Protein AF-B6U6N9-F1 (afdb_monomer_lite)

Foldseek 3Di:
DDQDDDPPCVVVVVVVVVVVLCVDPVSVVVPVPVVPPDPDDPDD

pLDDT: mean 82.52, std 14.78, range [38.47, 95.62]

Organism: Zea mays (NCBI:txid4577)

Secondary structure (DSSP, 8-state):
-----STT-HHHHHHHHHHHHTTSHHHHHHHTTTTSS-SSSS--

Structure (mmCIF, N/CA/C/O backbone):
data_AF-B6U6N9-F1
#
_entry.id   AF-B6U6N9-F1
#
loop_
_atom_site.group_PDB
_atom_site.id
_atom_site.type_symbol
_atom_site.label_atom_id
_atom_site.label_alt_id
_atom_site.label_comp_id
_atom_site.label_asym_id
_atom_site.label_entity_id
_atom_site.label_seq_id
_atom_site.pdbx_PDB_ins_code
_atom_site.Cartn_x
_atom_site.Cartn_y
_atom_site.Cartn_z
_atom_site.occupancy
_atom_site.B_iso_or_equiv
_atom_site.auth_seq_id
_atom_site.auth_comp_id
_atom_site.auth_asym_id
_atom_site.auth_atom_id
_atom_site.pdbx_PDB_model_num
ATOM 1 N N . MET A 1 1 ? -3.858 -11.555 -13.507 1.00 57.50 1 MET A N 1
ATOM 2 C CA . MET A 1 1 ? -2.835 -11.039 -14.447 1.00 57.50 1 MET A CA 1
ATOM 3 C C . MET A 1 1 ? -2.852 -9.516 -14.379 1.00 57.50 1 MET A C 1
ATOM 5 O O . MET A 1 1 ? -3.937 -8.971 -14.464 1.00 57.50 1 MET A O 1
ATOM 9 N N . GLY A 1 2 ? -1.730 -8.830 -14.111 1.00 83.94 2 GLY A N 1
ATOM 10 C CA . GLY A 1 2 ? -1.733 -7.349 -14.021 1.00 83.94 2 GLY A CA 1
ATOM 11 C C . GLY A 1 2 ? -0.635 -6.687 -13.171 1.00 83.94 2 GLY A C 1
ATOM 12 O O . GLY A 1 2 ? -0.576 -5.463 -13.093 1.00 83.94 2 GLY A O 1
ATOM 13 N N . LYS A 1 3 ? 0.247 -7.457 -12.518 1.00 84.38 3 LYS A N 1
ATOM 14 C CA . LYS A 1 3 ? 1.372 -6.905 -11.739 1.00 84.38 3 LYS A CA 1
ATOM 15 C C . LYS A 1 3 ? 2.641 -6.878 -12.588 1.00 84.38 3 LYS A C 1
ATOM 17 O O . LYS A 1 3 ? 2.930 -7.835 -13.301 1.00 84.38 3 LYS A O 1
ATOM 22 N N . THR A 1 4 ? 3.401 -5.794 -12.487 1.00 89.75 4 THR A N 1
ATOM 23 C CA . THR A 1 4 ? 4.687 -5.618 -13.176 1.00 89.75 4 THR A CA 1
ATOM 24 C C . THR A 1 4 ? 5.733 -6.601 -12.652 1.00 89.75 4 THR A C 1
ATOM 26 O O . THR A 1 4 ? 5.842 -6.771 -11.439 1.00 89.75 4 THR A O 1
ATOM 29 N N . ARG A 1 5 ? 6.516 -7.211 -13.552 1.00 89.56 5 ARG A N 1
ATOM 30 C CA . ARG A 1 5 ? 7.521 -8.245 -13.228 1.00 89.56 5 ARG A CA 1
ATOM 31 C C . ARG A 1 5 ? 8.974 -7.829 -13.504 1.00 89.56 5 ARG A C 1
ATOM 33 O O . ARG A 1 5 ? 9.872 -8.640 -13.332 1.00 89.56 5 ARG A O 1
ATOM 40 N N . GLY A 1 6 ? 9.208 -6.591 -13.944 1.00 92.56 6 GLY A N 1
ATOM 41 C CA . GLY A 1 6 ? 10.558 -6.084 -14.210 1.00 92.56 6 GLY A CA 1
ATOM 42 C C . GLY A 1 6 ? 11.360 -5.847 -12.927 1.00 92.56 6 GLY A C 1
ATOM 43 O O . GLY A 1 6 ? 10.788 -5.468 -11.902 1.00 92.56 6 GLY A O 1
ATOM 44 N N . MET A 1 7 ? 12.684 -6.008 -13.001 1.00 90.44 7 MET A N 1
ATOM 45 C CA . MET A 1 7 ? 13.601 -5.876 -11.856 1.00 90.44 7 MET A CA 1
ATOM 46 C C . MET A 1 7 ? 13.510 -4.504 -11.156 1.00 90.44 7 MET A C 1
ATOM 48 O O . MET A 1 7 ? 13.604 -4.425 -9.936 1.00 90.44 7 MET A O 1
ATOM 52 N N . GLY A 1 8 ? 13.216 -3.425 -11.894 1.00 93.06 8 GLY A N 1
ATOM 53 C CA . GLY A 1 8 ? 13.046 -2.068 -11.347 1.00 93.06 8 GLY A CA 1
ATOM 54 C C . GLY A 1 8 ? 11.660 -1.747 -10.763 1.00 93.06 8 GLY A C 1
ATOM 55 O O . GLY A 1 8 ? 11.417 -0.625 -10.322 1.00 93.06 8 GLY A O 1
ATOM 56 N N . ALA A 1 9 ? 10.712 -2.691 -10.746 1.00 93.12 9 ALA A N 1
ATOM 57 C CA . ALA A 1 9 ? 9.315 -2.398 -10.403 1.00 93.12 9 ALA A CA 1
ATOM 58 C C . ALA A 1 9 ? 8.987 -2.448 -8.894 1.00 93.12 9 ALA A C 1
ATOM 60 O O . ALA A 1 9 ? 7.818 -2.336 -8.505 1.00 93.12 9 ALA A O 1
ATOM 61 N N . GLY A 1 10 ? 9.993 -2.594 -8.024 1.00 94.31 10 GLY A N 1
ATOM 62 C CA . GLY A 1 10 ? 9.807 -2.800 -6.582 1.00 94.31 10 GLY A CA 1
ATOM 63 C C . GLY A 1 10 ? 8.962 -1.720 -5.894 1.00 94.31 10 GLY A C 1
ATOM 64 O O . GLY A 1 10 ? 8.046 -2.039 -5.131 1.00 94.31 10 GLY A O 1
ATOM 65 N N . ARG A 1 11 ? 9.184 -0.436 -6.219 1.00 95.62 11 ARG A N 1
ATOM 66 C CA . ARG A 1 11 ? 8.405 0.686 -5.655 1.00 95.62 11 ARG A CA 1
ATOM 67 C C . ARG A 1 11 ? 6.914 0.564 -5.979 1.00 95.62 11 ARG A C 1
ATOM 69 O O . ARG A 1 11 ? 6.080 0.688 -5.083 1.00 95.62 11 ARG A O 1
ATOM 76 N N . LYS A 1 12 ? 6.581 0.262 -7.239 1.00 94.31 12 LYS A N 1
ATOM 77 C CA . LYS A 1 12 ? 5.196 0.079 -7.699 1.00 94.31 12 LYS A CA 1
ATOM 78 C C . LYS A 1 12 ? 4.523 -1.083 -6.970 1.00 94.31 12 LYS A C 1
ATOM 80 O O . LYS A 1 12 ? 3.394 -0.941 -6.503 1.00 94.31 12 LYS A O 1
ATOM 85 N N . LEU A 1 13 ? 5.229 -2.203 -6.808 1.00 95.19 13 LEU A N 1
ATOM 86 C CA . LEU A 1 13 ? 4.717 -3.376 -6.094 1.00 95.19 13 LEU A CA 1
ATOM 87 C C . LEU A 1 13 ? 4.456 -3.087 -4.608 1.00 95.19 13 LEU A C 1
ATOM 89 O O . LEU A 1 13 ? 3.426 -3.511 -4.078 1.00 95.19 13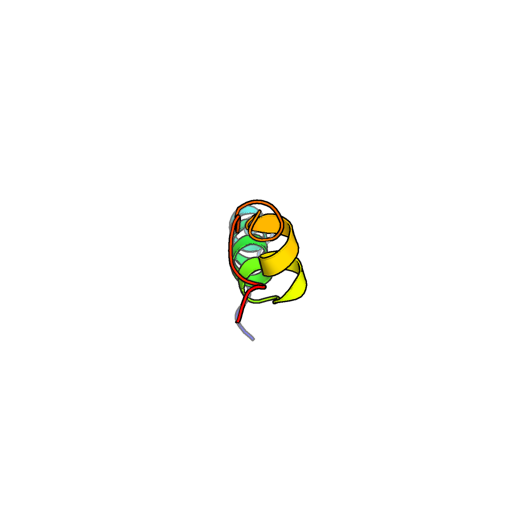 LEU A O 1
ATOM 93 N N . LYS A 1 14 ? 5.338 -2.324 -3.949 1.00 95.31 14 LYS A N 1
ATOM 94 C CA . LYS A 1 14 ? 5.173 -1.918 -2.545 1.00 95.31 14 LYS A CA 1
ATOM 95 C C . LYS A 1 14 ? 3.936 -1.038 -2.351 1.00 95.31 14 LYS A C 1
ATOM 97 O O . LYS A 1 14 ? 3.115 -1.333 -1.483 1.00 95.31 14 LYS A O 1
ATOM 102 N N . THR A 1 15 ? 3.766 -0.003 -3.176 1.00 95.06 15 THR A N 1
ATOM 103 C CA . THR A 1 15 ? 2.587 0.879 -3.114 1.00 95.06 15 THR A CA 1
ATOM 104 C C . THR A 1 15 ? 1.305 0.112 -3.419 1.00 95.06 15 THR A C 1
ATOM 106 O O . THR A 1 15 ? 0.339 0.205 -2.667 1.00 95.06 15 THR A O 1
ATOM 109 N N . HIS A 1 16 ? 1.316 -0.725 -4.459 1.00 94.62 16 HIS A N 1
ATOM 110 C CA . HIS A 1 16 ? 0.167 -1.557 -4.800 1.00 94.62 16 HIS A CA 1
ATOM 111 C C . HIS A 1 16 ? -0.236 -2.475 -3.637 1.00 94.62 16 HIS A C 1
ATOM 113 O O . HIS A 1 16 ? -1.415 -2.566 -3.304 1.00 94.62 16 HIS A O 1
ATOM 119 N N . ARG A 1 17 ? 0.732 -3.107 -2.955 1.00 95.00 17 ARG A N 1
ATOM 120 C CA . ARG A 1 17 ? 0.448 -3.932 -1.772 1.00 95.00 17 ARG A CA 1
ATOM 121 C C . ARG A 1 17 ? -0.173 -3.117 -0.639 1.00 95.00 17 ARG A C 1
ATOM 123 O O . ARG A 1 17 ? -1.105 -3.609 -0.014 1.00 95.00 17 ARG A O 1
ATOM 130 N N . ARG A 1 18 ? 0.333 -1.910 -0.368 1.00 94.62 18 ARG A N 1
ATOM 131 C CA . ARG A 1 18 ? -0.207 -1.033 0.682 1.00 94.62 18 ARG A CA 1
ATOM 132 C C . ARG A 1 18 ? -1.670 -0.686 0.415 1.00 94.62 18 ARG A C 1
ATOM 134 O O . ARG A 1 18 ? -2.482 -0.814 1.320 1.00 94.62 18 ARG A O 1
ATOM 141 N N . ASN A 1 19 ? -2.006 -0.330 -0.822 1.00 94.06 19 ASN A N 1
ATOM 142 C CA . ASN A 1 19 ? -3.379 0.009 -1.195 1.00 94.06 19 ASN A CA 1
ATOM 143 C C . ASN A 1 19 ? -4.309 -1.204 -1.059 1.00 94.06 19 ASN A C 1
ATOM 145 O O . ASN A 1 19 ? -5.375 -1.089 -0.467 1.00 94.06 19 ASN A O 1
ATOM 149 N N . GLN A 1 20 ? -3.866 -2.385 -1.506 1.00 94.12 20 GLN A N 1
ATOM 150 C CA . GLN A 1 20 ? -4.667 -3.608 -1.387 1.00 94.12 20 GLN A CA 1
ATOM 151 C C . GLN A 1 20 ? -4.896 -4.052 0.062 1.00 94.12 20 GLN A C 1
ATOM 153 O O . GLN A 1 20 ? -5.927 -4.655 0.340 1.00 94.12 20 GLN A O 1
ATOM 158 N N . ARG A 1 21 ? -3.984 -3.750 0.999 1.00 94.56 21 ARG A N 1
ATOM 159 C CA . ARG A 1 21 ? -4.199 -4.072 2.421 1.00 94.56 21 ARG A CA 1
ATOM 160 C C . ARG A 1 21 ? -5.414 -3.350 3.003 1.00 94.56 21 ARG A C 1
ATOM 162 O O . ARG A 1 21 ? -6.083 -3.917 3.848 1.00 94.56 21 ARG A O 1
ATOM 169 N N . TRP A 1 22 ? -5.750 -2.149 2.535 1.00 92.75 22 TRP A N 1
ATOM 170 C CA . TRP A 1 22 ? -6.917 -1.413 3.038 1.00 92.75 22 TRP A CA 1
ATOM 171 C C . TRP A 1 22 ? -8.268 -2.019 2.638 1.00 92.75 22 TRP A C 1
ATOM 173 O O . TRP A 1 22 ? -9.279 -1.694 3.258 1.00 92.75 22 TRP A O 1
ATOM 183 N N . ALA A 1 23 ? -8.296 -2.895 1.630 1.00 92.69 23 ALA A N 1
ATOM 184 C CA . ALA A 1 23 ? -9.491 -3.662 1.284 1.00 92.69 23 ALA A CA 1
ATOM 185 C C . ALA A 1 23 ? -9.759 -4.805 2.280 1.00 92.69 23 ALA A C 1
ATOM 187 O O . ALA A 1 23 ? -10.891 -5.274 2.392 1.00 92.69 23 ALA A O 1
ATOM 188 N N . ASP A 1 24 ? -8.735 -5.245 3.017 1.00 92.81 24 ASP A N 1
ATOM 189 C CA . ASP A 1 24 ? -8.877 -6.253 4.059 1.00 92.81 24 ASP A CA 1
ATOM 190 C C . ASP A 1 24 ? -9.585 -5.650 5.283 1.00 92.81 24 ASP A C 1
ATOM 192 O O . ASP A 1 24 ? -9.157 -4.637 5.845 1.00 92.81 24 ASP A O 1
ATOM 196 N N . LYS A 1 25 ? -10.689 -6.282 5.697 1.00 89.69 25 LYS A N 1
ATOM 197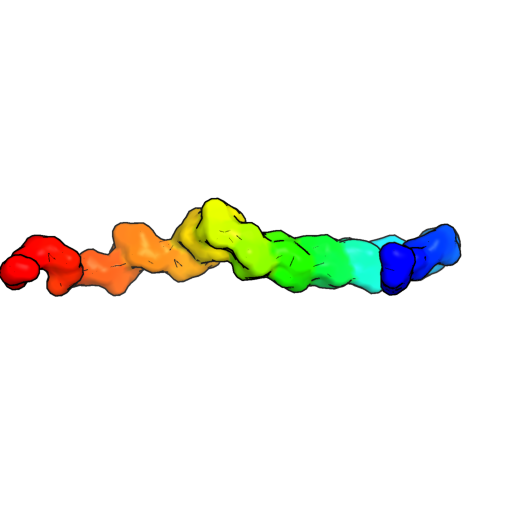 C CA . LYS A 1 25 ? -11.535 -5.812 6.802 1.00 89.69 25 LYS A CA 1
ATOM 198 C C . LYS A 1 25 ? -10.799 -5.821 8.143 1.00 89.69 25 LYS A C 1
ATOM 200 O O . LYS A 1 25 ? -10.968 -4.883 8.918 1.00 89.69 25 LYS A O 1
ATOM 205 N N . ALA A 1 26 ? -9.987 -6.840 8.417 1.00 89.56 26 ALA A N 1
ATOM 206 C CA . ALA A 1 26 ? -9.243 -6.962 9.667 1.00 89.56 26 ALA A CA 1
ATOM 207 C C . ALA A 1 26 ? -8.097 -5.944 9.724 1.00 89.56 26 ALA A C 1
ATOM 209 O O . ALA A 1 26 ? -7.906 -5.265 10.739 1.00 89.56 26 ALA A O 1
ATOM 210 N N . TYR A 1 27 ? -7.388 -5.761 8.605 1.00 91.19 27 TYR A N 1
ATOM 211 C CA . TYR A 1 27 ? -6.367 -4.722 8.481 1.00 91.19 27 TYR A CA 1
ATOM 212 C C . TYR A 1 27 ? -6.977 -3.329 8.668 1.00 91.19 27 TYR A C 1
ATOM 214 O O . TYR A 1 27 ? -6.495 -2.529 9.466 1.00 91.19 27 TYR A O 1
ATOM 222 N N . LYS A 1 28 ? -8.098 -3.058 7.994 1.00 90.19 28 LYS A N 1
ATOM 223 C CA . LYS A 1 28 ? -8.816 -1.787 8.090 1.00 90.19 28 LYS A CA 1
ATOM 224 C C . LYS A 1 28 ? -9.339 -1.517 9.506 1.00 90.19 28 LYS A C 1
ATOM 226 O O . LYS A 1 28 ? -9.183 -0.400 9.988 1.00 90.19 28 LYS A O 1
ATOM 231 N N . LYS A 1 29 ? -9.917 -2.515 10.188 1.00 86.94 29 LYS A N 1
ATOM 232 C CA . LYS A 1 29 ? -10.434 -2.382 11.564 1.00 86.94 29 LYS A CA 1
ATOM 233 C C . LYS A 1 29 ? -9.325 -2.019 12.556 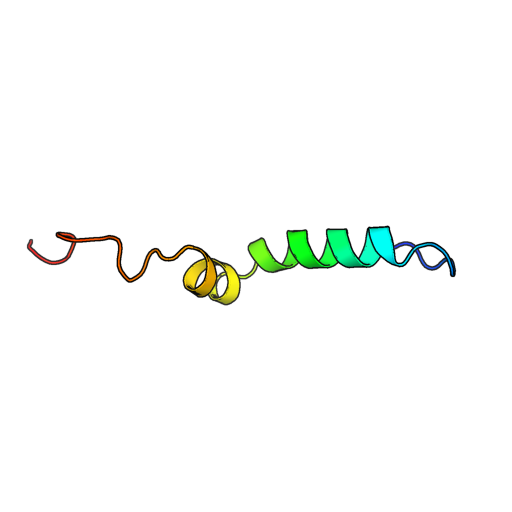1.00 86.94 29 LYS A C 1
ATOM 235 O O . LYS A 1 29 ? -9.475 -1.053 13.297 1.00 86.94 29 LYS A O 1
ATOM 240 N N . SER A 1 30 ? -8.209 -2.747 12.515 1.00 87.12 30 SER A N 1
ATOM 241 C CA . SER A 1 30 ? -7.068 -2.534 13.420 1.00 87.12 30 SER A CA 1
ATOM 242 C C . SER A 1 30 ? -6.340 -1.206 13.180 1.00 87.12 30 SER A C 1
ATOM 244 O O . SER A 1 30 ? -5.882 -0.583 14.131 1.00 87.12 30 SER A O 1
ATOM 246 N N . HIS A 1 31 ? -6.251 -0.739 11.929 1.00 86.56 31 HIS A N 1
ATOM 247 C CA . HIS A 1 31 ? -5.457 0.447 11.574 1.00 86.56 31 HIS A CA 1
ATOM 248 C C . HIS A 1 31 ? -6.254 1.761 11.509 1.00 86.56 31 HIS A C 1
ATOM 250 O O . HIS A 1 31 ? -5.648 2.820 11.367 1.00 86.56 31 HIS A O 1
ATOM 256 N N . LEU A 1 32 ? -7.590 1.733 11.600 1.00 81.50 32 LEU A N 1
ATOM 257 C CA . LEU A 1 32 ? -8.420 2.951 11.607 1.00 81.50 32 LEU A CA 1
ATOM 258 C C . LEU A 1 32 ? -8.640 3.553 13.002 1.00 81.50 32 LEU A C 1
ATOM 260 O O 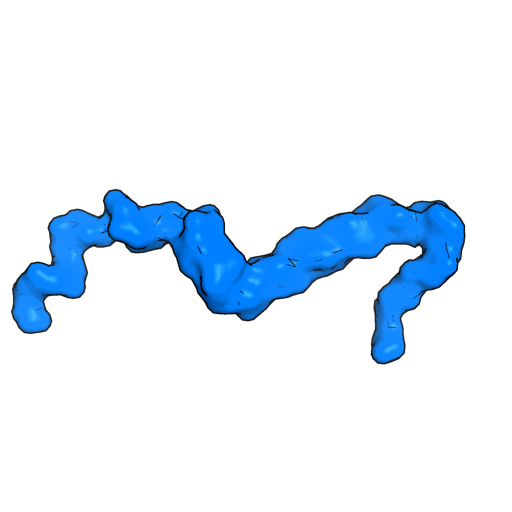. LEU A 1 32 ? -9.256 4.610 13.100 1.00 81.50 32 LEU A O 1
ATOM 264 N N . GLY A 1 33 ? -8.181 2.904 14.078 1.00 72.62 33 GLY A N 1
ATOM 265 C CA . GLY A 1 33 ? -8.367 3.415 15.445 1.00 72.62 33 GLY A CA 1
ATOM 266 C C . GLY A 1 33 ? -9.839 3.557 15.864 1.00 72.62 33 GLY A C 1
ATOM 267 O O . GLY A 1 33 ? -10.146 4.259 16.823 1.00 72.62 33 GLY A O 1
ATOM 268 N N . ASN A 1 34 ? -10.758 2.896 15.151 1.00 63.94 34 ASN A N 1
ATOM 269 C CA . ASN A 1 34 ? -12.202 2.992 15.382 1.00 63.94 34 ASN A CA 1
ATOM 270 C C . ASN A 1 34 ? -12.664 2.323 16.684 1.00 63.94 34 ASN A C 1
ATOM 272 O O . ASN A 1 34 ? -13.794 2.560 17.099 1.00 63.94 34 ASN A O 1
ATOM 276 N N . GLU A 1 35 ? -11.829 1.489 17.308 1.00 62.81 35 GLU A N 1
ATOM 277 C CA . GLU A 1 35 ? -12.192 0.764 18.534 1.00 62.81 35 GLU A CA 1
ATOM 278 C C . GLU A 1 35 ? -12.218 1.672 19.772 1.00 62.81 35 GLU A C 1
ATOM 280 O O . GLU A 1 35 ? -12.988 1.417 20.686 1.00 62.81 35 GLU A O 1
ATOM 285 N N . TRP A 1 36 ? -11.474 2.783 19.766 1.00 64.19 36 TRP A N 1
ATOM 286 C CA . TRP A 1 36 ? -11.330 3.662 20.939 1.00 64.19 36 TRP A CA 1
ATOM 287 C C . TRP A 1 36 ? -11.919 5.065 20.740 1.00 64.19 36 TRP A C 1
ATOM 289 O O . TRP A 1 36 ? -11.799 5.924 21.608 1.00 64.19 36 TRP A O 1
ATOM 299 N N . LYS A 1 37 ? -12.558 5.317 19.589 1.00 62.47 37 LYS A N 1
ATOM 300 C CA . LYS A 1 37 ? -13.092 6.637 19.202 1.00 62.47 37 LYS A CA 1
ATOM 301 C C . LYS A 1 37 ? -14.622 6.736 19.257 1.00 62.47 37 LYS A C 1
ATOM 303 O O . LYS A 1 37 ? -15.184 7.715 18.771 1.00 62.47 37 LYS A O 1
ATOM 308 N N . LYS A 1 38 ? -15.304 5.731 19.813 1.00 64.88 38 LYS A N 1
ATOM 309 C CA . LYS A 1 38 ? -16.765 5.709 19.967 1.00 64.88 38 LYS A CA 1
ATOM 310 C C . LYS A 1 38 ? -17.146 5.815 21.447 1.00 64.88 38 LYS A C 1
ATOM 312 O O . LYS A 1 38 ? -17.268 4.786 22.0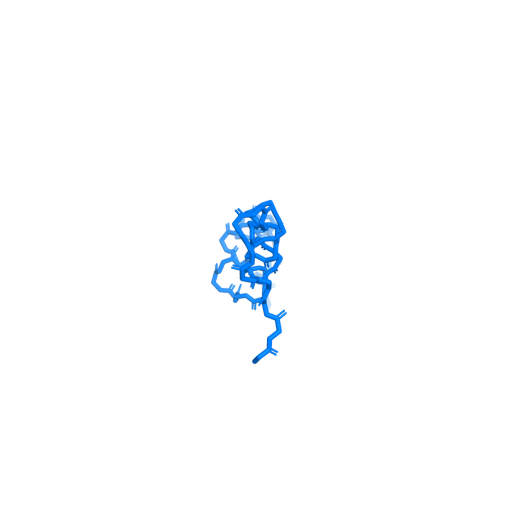98 1.00 64.88 38 LYS A O 1
ATOM 317 N N . PRO A 1 39 ? -17.346 7.030 21.984 1.00 68.94 39 PRO A N 1
ATOM 318 C CA . PRO A 1 39 ? -17.714 7.188 23.388 1.00 68.94 39 PRO A CA 1
ATOM 319 C C . PRO A 1 39 ? -19.168 6.792 23.734 1.00 68.94 39 PRO A C 1
ATOM 321 O O . PRO A 1 39 ? -19.456 6.680 24.915 1.00 68.94 39 PRO A O 1
ATOM 324 N N . PHE A 1 40 ? -20.082 6.554 22.771 1.00 65.06 40 PHE A N 1
ATOM 325 C CA . PHE A 1 40 ? -21.523 6.357 23.071 1.00 65.06 40 PHE A CA 1
ATOM 326 C C . PHE A 1 40 ? -22.311 5.450 22.095 1.00 65.06 40 PHE A C 1
ATOM 328 O O . PHE A 1 40 ? -23.420 5.804 21.709 1.00 65.06 40 PHE A O 1
ATOM 335 N N . THR A 1 41 ? -21.795 4.303 21.634 1.00 59.25 41 THR A N 1
ATOM 336 C CA . THR A 1 41 ? -22.582 3.436 20.711 1.00 59.25 41 THR A CA 1
ATOM 337 C C . THR A 1 41 ? -23.080 2.119 21.299 1.00 59.25 41 THR A C 1
ATOM 339 O O . THR A 1 41 ? -23.349 1.206 20.528 1.00 59.25 4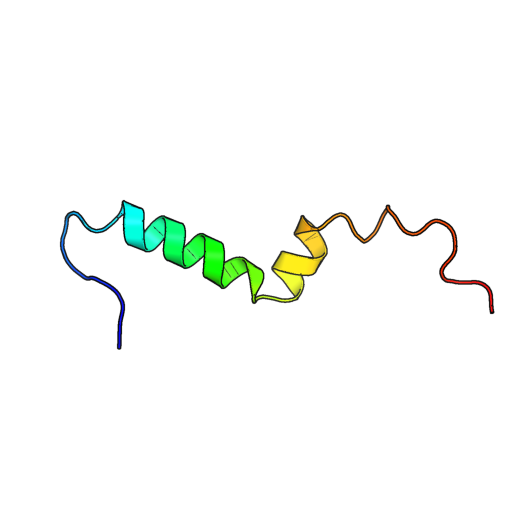1 THR A O 1
ATOM 342 N N . GLU A 1 42 ? -23.218 2.014 22.621 1.00 53.59 42 GLU A N 1
ATOM 343 C CA . GLU A 1 42 ? -23.905 0.897 23.289 1.00 53.59 42 GLU A CA 1
ATOM 344 C C . GLU A 1 42 ? -24.750 1.467 24.435 1.00 53.59 42 GLU A C 1
ATOM 346 O O . GLU A 1 42 ? -24.285 1.639 25.558 1.00 53.59 42 GLU A O 1
ATOM 351 N N . GLY A 1 43 ? -25.969 1.887 24.101 1.00 62.59 43 GLY A N 1
ATOM 352 C CA . GLY A 1 43 ? -26.878 2.572 25.018 1.00 62.59 43 GLY A CA 1
ATOM 353 C C . GLY A 1 43 ? -28.207 2.949 24.363 1.00 62.59 43 GLY A C 1
ATOM 354 O O . GLY A 1 43 ? -28.600 4.107 24.454 1.00 62.59 43 GLY A O 1
ATOM 355 N N . CYS A 1 44 ? -28.820 2.004 23.640 1.00 38.47 44 CYS A N 1
ATOM 356 C CA . CYS A 1 44 ? -30.261 1.806 23.405 1.00 38.47 44 CYS A CA 1
ATOM 357 C C . CYS A 1 44 ? -30.418 0.550 22.536 1.00 38.47 44 CYS A C 1
ATOM 359 O O . CYS A 1 44 ? -29.741 0.501 21.480 1.00 38.47 44 CYS A O 1
#

Sequence (44 aa):
MGKTRGMGAGRKLKTHRRNQRWADKAYKKSHLGNEWKKPFTEGC

Radius of gyration: 17.09 Å; chains: 1; bounding box: 44×18×40 Å